Protein AF-A0A0C2G260-F1 (afdb_monomer_lite)

pLDDT: mean 84.26, std 17.89, range [31.09, 98.12]

Sequence (161 aa):
APGEYFLRAILQEYKFEPSTTTITVKEGQHEHIELRGKRVSFSVFGRVREMSGSAVVGVIVEALSEQCDQHQSEATTTQDGSYRIRALKPDCQYRVSVKSGADGAAAPHCFPSQFEVRMTAEDLKGLDMVAAPYDLSTDLAVEVEHTYFVAMNKLAIVLMF

Foldseek 3Di:
DFAKDKDADDDFQWDKVVRIDIDTDDPPDDDDDDIDIDRFWEKEKEFEEAPVRHGDFQWKKKKFFPPPVRDIWIWTQHNNRMTITTRHGAQTKIKIATQAGNVRHRGFCKVVRIDIDHHHPY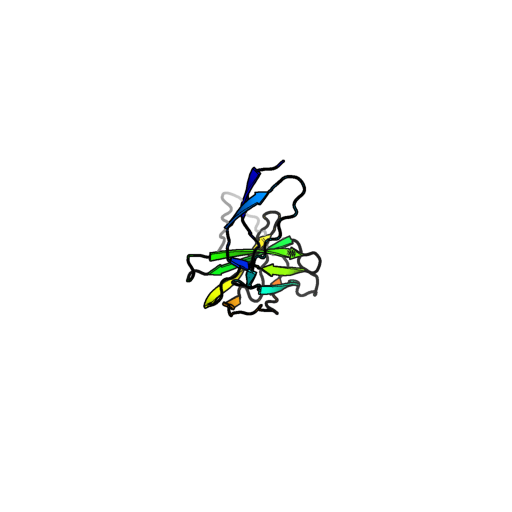YHYHPYIYGYDPPPDDDDDDDDDDDDDDDDDDDDDDDDD

Structure (mmCIF, N/CA/C/O backbone):
data_AF-A0A0C2G260-F1
#
_entry.id   AF-A0A0C2G260-F1
#
loop_
_atom_site.group_PDB
_atom_site.id
_atom_site.type_symbol
_atom_site.label_atom_id
_atom_site.label_alt_id
_atom_site.label_comp_id
_atom_site.label_asym_id
_atom_site.label_entity_id
_atom_site.label_seq_id
_atom_site.pdbx_PDB_ins_code
_atom_site.Cartn_x
_atom_site.Cartn_y
_atom_site.Cartn_z
_atom_site.occupancy
_atom_site.B_iso_or_equiv
_atom_site.auth_seq_id
_atom_site.auth_comp_id
_atom_site.auth_asym_id
_atom_site.auth_atom_id
_atom_site.pdbx_PDB_model_num
ATOM 1 N N . ALA A 1 1 ? -0.830 6.317 39.536 1.00 71.25 1 ALA A N 1
ATOM 2 C CA . ALA A 1 1 ? -1.705 6.924 40.555 1.00 71.25 1 ALA A CA 1
ATOM 3 C C . ALA A 1 1 ? -3.109 6.383 40.337 1.00 71.25 1 ALA A C 1
ATOM 5 O O . ALA A 1 1 ? -3.438 6.113 39.187 1.00 71.25 1 ALA A O 1
ATOM 6 N N . PRO A 1 2 ? -3.905 6.173 41.388 1.00 85.44 2 PRO A N 1
ATOM 7 C CA . PRO A 1 2 ? -5.314 5.835 41.228 1.00 85.44 2 PRO A CA 1
ATOM 8 C C . PRO A 1 2 ? -6.051 6.960 40.490 1.00 85.44 2 PRO A C 1
ATOM 10 O O . PRO A 1 2 ? -5.742 8.132 40.704 1.00 85.44 2 PRO A O 1
ATOM 13 N N . GLY A 1 3 ? -6.994 6.623 39.615 1.00 87.75 3 GLY A N 1
ATOM 14 C CA . GLY A 1 3 ? -7.723 7.613 38.822 1.00 87.75 3 GLY A CA 1
ATOM 15 C C . GLY A 1 3 ? -8.464 7.017 37.631 1.00 87.75 3 GLY A C 1
ATOM 16 O O . GLY A 1 3 ? -8.358 5.822 37.355 1.00 87.75 3 GLY A O 1
ATOM 17 N N . GLU A 1 4 ? -9.220 7.857 36.928 1.00 90.31 4 GLU A N 1
ATOM 18 C CA . GLU A 1 4 ? -9.883 7.482 35.678 1.00 90.31 4 GLU A CA 1
ATOM 19 C C . GLU A 1 4 ? -8.992 7.771 34.469 1.00 90.31 4 GLU A C 1
ATOM 21 O O . GLU A 1 4 ? -8.391 8.839 34.352 1.00 90.31 4 GLU A O 1
ATOM 26 N N . TYR A 1 5 ? -8.929 6.812 33.552 1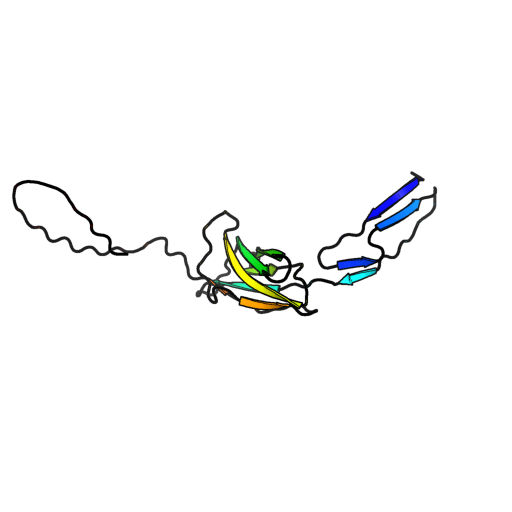.00 88.25 5 TYR A N 1
ATOM 27 C CA . TYR A 1 5 ? -8.132 6.864 32.338 1.00 88.25 5 TYR A CA 1
ATOM 28 C C . TYR A 1 5 ? -9.013 6.578 31.127 1.00 88.25 5 TYR A C 1
ATOM 30 O O . TYR A 1 5 ? -9.837 5.666 31.137 1.00 88.25 5 TYR A O 1
ATOM 38 N N . PHE A 1 6 ? -8.792 7.333 30.055 1.00 89.69 6 PHE A N 1
ATOM 39 C CA . PHE A 1 6 ? -9.401 7.072 28.758 1.00 89.69 6 PHE A CA 1
ATOM 40 C C . PHE A 1 6 ? -8.447 6.247 27.903 1.00 89.69 6 PHE A C 1
ATOM 42 O O . PHE A 1 6 ? -7.323 6.663 27.622 1.00 89.69 6 PHE A O 1
ATOM 49 N N . LEU A 1 7 ? -8.913 5.087 27.463 1.00 88.00 7 LEU A N 1
ATOM 50 C CA . LEU A 1 7 ? -8.192 4.203 26.566 1.00 88.00 7 LEU A CA 1
ATOM 51 C C . LEU A 1 7 ? -8.789 4.323 25.165 1.00 88.00 7 LEU A C 1
ATOM 53 O O . LEU A 1 7 ? -9.999 4.182 25.001 1.00 88.00 7 LEU A O 1
ATOM 57 N N . ARG A 1 8 ? -7.950 4.533 24.148 1.00 90.12 8 ARG A N 1
ATOM 58 C CA . ARG A 1 8 ? -8.356 4.496 22.737 1.00 90.12 8 ARG A CA 1
ATOM 59 C C . ARG A 1 8 ? -7.493 3.497 21.981 1.00 90.12 8 ARG A C 1
ATOM 61 O O . ARG A 1 8 ? -6.281 3.674 21.893 1.00 90.12 8 ARG A O 1
ATOM 68 N N . ALA A 1 9 ? -8.124 2.471 21.426 1.00 84.94 9 ALA A N 1
ATOM 69 C CA . ALA A 1 9 ? -7.450 1.411 20.692 1.00 84.94 9 ALA A CA 1
ATOM 70 C C . ALA A 1 9 ? -7.389 1.753 19.201 1.00 84.94 9 ALA A C 1
ATOM 72 O O . ALA A 1 9 ? -8.423 1.915 18.550 1.00 84.94 9 ALA A O 1
ATOM 73 N N . ILE A 1 10 ? -6.176 1.881 18.658 1.00 85.31 10 ILE A N 1
ATOM 74 C CA . ILE A 1 10 ? -5.952 2.195 17.244 1.00 85.31 10 ILE A CA 1
ATOM 75 C C . ILE A 1 10 ? -4.864 1.279 16.705 1.00 85.31 10 ILE A C 1
ATOM 77 O O . ILE A 1 10 ? -3.752 1.250 17.224 1.00 85.31 10 ILE A O 1
ATOM 81 N N . LEU A 1 11 ? -5.182 0.569 15.628 1.00 84.31 11 LEU A N 1
ATOM 82 C CA . LEU A 1 11 ? -4.222 -0.189 14.839 1.00 84.31 11 LEU A CA 1
ATOM 83 C C . LEU A 1 11 ? -4.643 -0.109 13.374 1.00 84.31 11 LEU A C 1
ATOM 85 O O . LEU A 1 11 ? -5.824 -0.247 13.057 1.00 84.31 11 LEU A O 1
ATOM 89 N N . GLN A 1 12 ? -3.683 0.115 12.479 1.00 80.25 12 GLN A N 1
ATOM 90 C CA . GLN A 1 12 ? -3.948 0.116 11.042 1.00 80.25 12 GLN A CA 1
ATOM 91 C C . GLN A 1 12 ? -4.518 -1.248 10.627 1.00 80.25 12 GLN A C 1
ATOM 93 O O . GLN A 1 12 ? -4.061 -2.275 11.117 1.00 80.25 12 GLN A O 1
ATOM 98 N N . GLU A 1 13 ? -5.506 -1.255 9.733 1.00 86.56 13 GLU A N 1
ATOM 99 C CA . GLU A 1 13 ? -6.244 -2.449 9.278 1.00 86.56 13 GLU A CA 1
ATOM 100 C C . GLU A 1 13 ? -7.287 -3.035 10.239 1.00 86.56 13 GLU A C 1
ATOM 102 O O . GLU A 1 13 ? -8.100 -3.855 9.807 1.00 86.56 13 GLU A O 1
ATOM 107 N N . TYR A 1 14 ? -7.345 -2.587 11.497 1.00 88.06 14 TYR A N 1
ATOM 108 C CA . TYR A 1 14 ? -8.257 -3.137 12.502 1.00 88.06 14 TYR A CA 1
ATOM 109 C C . TYR A 1 14 ? -9.215 -2.089 13.063 1.00 88.06 14 TYR A C 1
ATOM 111 O O . TYR A 1 14 ? -8.839 -0.963 13.385 1.00 88.06 14 TYR A O 1
ATOM 119 N N . LYS A 1 15 ? -10.469 -2.500 13.246 1.00 87.25 15 LYS A N 1
ATOM 120 C CA . LYS A 1 15 ? -11.472 -1.773 14.019 1.00 87.25 15 LYS A CA 1
ATOM 121 C C . LYS A 1 15 ? -11.677 -2.497 15.343 1.00 87.25 15 LYS A C 1
ATOM 123 O O . LYS A 1 15 ? -11.988 -3.687 15.348 1.00 87.25 15 LYS A O 1
ATOM 128 N N . PHE A 1 16 ? -11.478 -1.788 16.449 1.00 88.56 16 PHE A N 1
ATOM 129 C CA . PHE A 1 16 ? -11.672 -2.338 17.788 1.00 88.56 16 PHE A CA 1
ATOM 130 C C . PHE A 1 16 ? -13.084 -2.073 18.302 1.00 88.56 16 PHE A C 1
ATOM 132 O O . PHE A 1 16 ? -13.635 -0.992 18.087 1.00 88.56 16 PHE A O 1
ATOM 139 N N . GLU A 1 17 ? -13.639 -3.056 19.006 1.00 85.62 17 GLU A N 1
ATOM 140 C CA . GLU A 1 17 ? -14.907 -2.957 19.723 1.00 85.62 17 GLU A CA 1
ATOM 141 C C . GLU A 1 17 ? -14.688 -3.311 21.208 1.00 85.62 17 GLU A C 1
ATOM 143 O O . GLU A 1 17 ? -14.321 -4.453 21.509 1.00 85.62 17 GLU A O 1
ATOM 148 N N . PRO A 1 18 ? -14.881 -2.351 22.138 1.00 85.44 18 PRO A N 1
ATOM 149 C CA . PRO A 1 18 ? -15.080 -0.916 21.897 1.00 85.44 18 PRO A CA 1
ATOM 150 C C . PRO A 1 18 ? -13.792 -0.233 21.389 1.00 85.44 18 PRO A C 1
ATOM 152 O O . PRO A 1 18 ? -12.684 -0.631 21.736 1.00 85.44 18 PRO A O 1
ATOM 155 N N . SER A 1 19 ? -13.916 0.827 20.583 1.00 82.00 19 SER A N 1
ATOM 156 C CA . SER A 1 19 ? -12.748 1.599 20.114 1.00 82.00 19 SER A CA 1
ATOM 157 C C . SER A 1 19 ? -12.172 2.517 21.195 1.00 82.00 19 SER A C 1
ATOM 159 O O . SER A 1 19 ? -10.998 2.886 21.150 1.00 82.00 19 SER A O 1
ATOM 161 N N . THR A 1 20 ? -13.014 2.885 22.161 1.00 86.62 20 THR A N 1
ATOM 162 C CA . THR A 1 20 ? -12.680 3.743 23.294 1.00 86.62 20 THR A CA 1
ATOM 163 C C . THR A 1 20 ? -13.365 3.192 24.536 1.00 86.62 20 THR A C 1
ATOM 165 O O . THR A 1 20 ? -14.547 2.861 24.473 1.00 86.62 20 THR A O 1
ATOM 168 N N . THR A 1 21 ? -12.653 3.114 25.656 1.00 88.00 21 THR A N 1
ATOM 169 C CA . THR A 1 21 ? -13.246 2.754 26.948 1.00 88.00 21 THR A CA 1
ATOM 170 C C . THR A 1 21 ? -12.632 3.588 28.064 1.00 88.00 21 THR A C 1
ATOM 172 O O . THR A 1 21 ? -11.485 4.025 27.955 1.00 88.00 21 THR A O 1
ATOM 175 N N . THR A 1 22 ? -13.384 3.805 29.136 1.00 89.00 22 THR A N 1
ATOM 176 C CA . THR A 1 22 ? -12.889 4.466 30.348 1.00 89.00 22 THR A CA 1
ATOM 177 C C . THR A 1 22 ? -12.603 3.408 31.398 1.00 89.00 22 THR A C 1
ATOM 179 O O . THR A 1 22 ? -13.423 2.517 31.608 1.00 89.00 22 THR A O 1
ATOM 182 N N . ILE A 1 23 ? -11.447 3.502 32.051 1.00 87.56 23 ILE A N 1
ATOM 183 C CA . ILE A 1 23 ? -11.055 2.597 33.131 1.00 87.56 23 ILE A CA 1
ATOM 184 C C . ILE A 1 23 ? -10.732 3.364 34.396 1.00 87.56 23 ILE A C 1
ATOM 186 O O . ILE A 1 23 ? -10.121 4.428 34.348 1.00 87.56 23 ILE A O 1
ATOM 190 N N . THR A 1 24 ? -11.106 2.797 35.535 1.00 88.31 24 THR A N 1
ATOM 191 C CA . THR A 1 24 ? -10.818 3.363 36.850 1.00 88.31 24 THR A CA 1
ATOM 192 C C . THR A 1 24 ? -9.758 2.505 37.521 1.00 88.31 24 THR A C 1
ATOM 194 O O . THR A 1 24 ? -10.033 1.386 37.933 1.00 88.31 24 THR A O 1
ATOM 197 N N . VAL A 1 25 ? -8.539 3.023 37.648 1.00 86.38 25 VAL A N 1
ATOM 198 C CA . VAL A 1 25 ? -7.440 2.320 38.315 1.00 86.38 25 VAL A CA 1
ATOM 199 C C . VAL A 1 25 ? -7.490 2.629 39.807 1.00 86.38 25 VAL A C 1
ATOM 201 O O . VAL A 1 25 ? -7.455 3.795 40.204 1.00 86.38 25 VAL A O 1
ATOM 204 N N . LYS A 1 26 ? -7.551 1.588 40.642 1.00 86.56 26 LYS A N 1
ATOM 205 C CA . LYS A 1 26 ? -7.469 1.691 42.108 1.00 86.56 26 LYS A CA 1
ATOM 206 C C . LYS A 1 26 ? -6.067 1.332 42.599 1.00 86.56 26 LYS A C 1
ATOM 208 O O . LYS A 1 26 ? -5.322 0.621 41.929 1.00 86.56 26 LYS A O 1
ATOM 213 N N . GLU A 1 27 ? -5.691 1.832 43.773 1.00 85.69 27 GLU A N 1
ATOM 214 C CA . GLU A 1 27 ? -4.379 1.541 44.360 1.00 85.69 27 GLU A CA 1
ATOM 215 C C . GLU A 1 27 ? -4.222 0.041 44.645 1.00 85.69 27 GLU A C 1
ATOM 217 O O . GLU A 1 27 ? -5.112 -0.584 45.222 1.00 85.69 27 GLU A O 1
ATOM 222 N N . GLY A 1 28 ? -3.106 -0.547 44.206 1.00 81.88 28 GLY A N 1
ATOM 223 C CA . GLY A 1 28 ? -2.806 -1.966 44.416 1.00 81.88 28 GLY A CA 1
ATOM 224 C C . GLY A 1 28 ? -3.660 -2.961 43.615 1.00 81.88 28 GLY A C 1
ATOM 225 O O . GLY A 1 28 ? -3.557 -4.157 43.876 1.00 81.88 28 GLY A O 1
ATOM 226 N N . GLN A 1 29 ? -4.486 -2.514 42.657 1.00 79.12 29 GLN A N 1
ATOM 227 C CA . GLN A 1 29 ? -5.293 -3.393 41.797 1.00 79.12 29 GLN A CA 1
ATOM 228 C C . GLN A 1 29 ? -4.791 -3.405 40.350 1.00 79.12 29 GLN A C 1
ATOM 230 O O . GLN A 1 29 ? -4.354 -2.388 39.813 1.00 79.12 29 GLN A O 1
ATOM 235 N N . HIS A 1 30 ? -4.882 -4.576 39.718 1.00 77.50 30 HIS A N 1
ATOM 236 C CA . HIS A 1 30 ? -4.640 -4.755 38.291 1.00 77.50 30 HIS A CA 1
ATOM 237 C C . HIS A 1 30 ? -5.983 -4.805 37.559 1.00 77.50 30 HIS A C 1
ATOM 239 O O . HIS A 1 30 ? -6.792 -5.691 37.822 1.00 77.50 30 HIS A O 1
ATOM 245 N N . GLU A 1 31 ? -6.197 -3.874 36.632 1.00 80.88 31 GLU A N 1
ATOM 246 C CA . GLU A 1 31 ? -7.369 -3.859 35.754 1.00 80.88 31 GLU A CA 1
ATOM 247 C C . GLU A 1 31 ? -7.053 -4.608 34.454 1.00 80.88 31 GLU A C 1
ATOM 249 O O . GLU A 1 31 ? -6.028 -4.354 33.815 1.00 80.88 31 GLU A O 1
ATOM 254 N N . HIS A 1 32 ? -7.931 -5.529 34.055 1.00 81.25 32 HIS A N 1
ATOM 255 C CA . HIS A 1 32 ? -7.8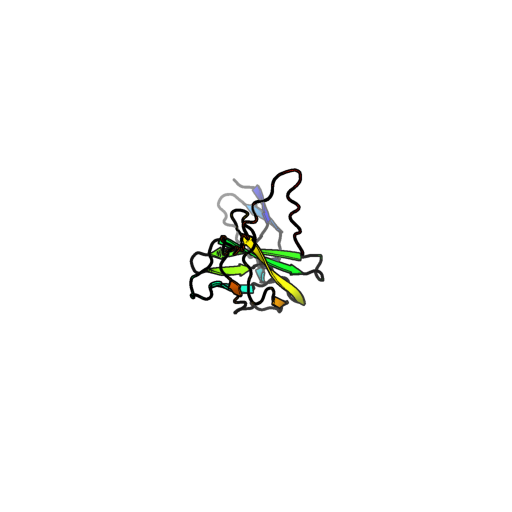15 -6.269 32.799 1.00 81.25 32 HIS A CA 1
ATOM 256 C C . HIS A 1 32 ? -8.935 -5.852 31.847 1.00 81.25 32 HIS A C 1
ATOM 258 O O . HIS A 1 32 ? -10.110 -5.890 32.204 1.00 81.25 32 HIS A O 1
ATOM 264 N N . ILE A 1 33 ? -8.567 -5.462 30.627 1.00 82.06 33 ILE A N 1
ATOM 265 C CA . ILE A 1 33 ? -9.502 -5.006 29.597 1.00 82.06 33 ILE A CA 1
ATOM 266 C C . ILE A 1 33 ? -9.281 -5.860 28.363 1.00 82.06 33 ILE A C 1
ATOM 268 O O . ILE A 1 33 ? -8.175 -5.909 27.824 1.00 82.06 33 ILE A O 1
ATOM 272 N N . GLU A 1 34 ? -10.349 -6.477 27.880 1.00 83.56 34 GLU A N 1
ATOM 273 C CA . GLU A 1 34 ? -10.329 -7.183 26.609 1.00 83.56 34 GLU A CA 1
ATOM 274 C C . GLU A 1 34 ? -10.861 -6.278 25.500 1.00 83.56 34 GLU A C 1
ATOM 276 O O . GLU A 1 34 ? -11.981 -5.773 25.562 1.00 83.56 34 GLU A O 1
ATOM 281 N N . LEU A 1 35 ? -10.049 -6.088 24.463 1.00 84.88 35 LEU A N 1
ATOM 282 C CA . LEU A 1 35 ? -10.425 -5.363 23.256 1.00 84.88 35 LEU A CA 1
ATOM 283 C C . LEU A 1 35 ? -10.443 -6.338 22.087 1.00 84.88 35 LEU A C 1
ATOM 285 O O . LEU A 1 35 ? -9.450 -7.018 21.822 1.00 84.88 35 LEU A O 1
ATOM 289 N N . ARG A 1 36 ? -11.557 -6.393 21.355 1.00 88.19 36 ARG A N 1
ATOM 290 C CA . ARG A 1 36 ? -11.671 -7.250 20.172 1.00 88.19 36 ARG A CA 1
ATOM 291 C C . ARG A 1 36 ? -11.391 -6.433 18.924 1.00 88.19 36 ARG A C 1
ATOM 293 O O . ARG A 1 36 ? -12.146 -5.524 18.597 1.00 88.19 36 ARG A O 1
ATOM 300 N N . GLY A 1 37 ? -10.300 -6.749 18.235 1.00 89.69 37 GLY A N 1
ATOM 301 C CA . GLY A 1 37 ? -9.961 -6.155 16.945 1.00 89.69 37 GLY A CA 1
ATOM 302 C C . GLY A 1 37 ? -10.500 -7.002 15.797 1.00 89.69 37 GLY A C 1
ATOM 303 O O . GLY A 1 37 ? -10.105 -8.156 15.646 1.00 89.69 37 GLY A O 1
ATOM 304 N N . LYS A 1 38 ? -11.361 -6.430 14.955 1.00 89.38 38 LYS A N 1
ATOM 305 C CA . LYS A 1 38 ? -11.770 -7.025 13.678 1.00 89.38 38 LYS A CA 1
ATOM 306 C C . LYS A 1 38 ? -10.966 -6.393 12.547 1.00 89.38 38 LYS A C 1
ATOM 308 O O . LYS A 1 38 ? -10.953 -5.170 12.419 1.00 89.38 38 LYS A O 1
ATOM 313 N N . ARG A 1 39 ? -10.325 -7.210 11.707 1.00 91.88 39 ARG A N 1
ATOM 314 C CA . ARG A 1 39 ? -9.664 -6.721 10.489 1.00 91.88 39 ARG A CA 1
ATOM 315 C C . ARG A 1 39 ? -10.728 -6.224 9.504 1.00 91.88 39 ARG A C 1
ATOM 317 O O . ARG A 1 39 ? -11.662 -6.959 9.194 1.00 91.88 39 ARG A O 1
ATOM 324 N N . VAL A 1 40 ? -10.618 -4.972 9.068 1.00 91.38 40 VAL A N 1
ATOM 325 C CA . VAL A 1 40 ? -11.598 -4.296 8.191 1.00 91.38 40 VAL A CA 1
ATOM 326 C C . VAL A 1 40 ? -10.979 -3.730 6.916 1.00 91.38 40 VAL A C 1
ATOM 328 O O . VAL A 1 40 ? -11.709 -3.296 6.032 1.00 91.38 40 VAL A O 1
ATOM 331 N N . SER A 1 41 ? -9.652 -3.732 6.812 1.00 92.12 41 SER A N 1
ATOM 332 C CA . SER A 1 41 ? -8.943 -3.396 5.583 1.00 92.12 41 SER A CA 1
ATOM 333 C C . SER A 1 41 ? -7.745 -4.313 5.363 1.00 92.12 41 SER A C 1
ATOM 335 O O . SER A 1 41 ? -7.262 -4.983 6.279 1.00 92.12 41 SER A O 1
ATOM 337 N N . PHE A 1 42 ? -7.320 -4.385 4.109 1.00 95.31 42 PHE A N 1
ATOM 338 C CA . PHE A 1 42 ? -6.419 -5.408 3.600 1.00 95.31 42 PHE A CA 1
ATOM 339 C C . PHE A 1 42 ? -5.248 -4.769 2.866 1.00 95.31 42 PHE A C 1
ATOM 341 O O . PHE A 1 42 ? -5.198 -3.553 2.657 1.00 95.31 42 PHE A O 1
ATOM 348 N N . SER A 1 43 ? -4.271 -5.596 2.528 1.00 96.50 43 SER A N 1
ATOM 349 C CA . SER A 1 43 ? -3.036 -5.179 1.893 1.00 96.50 43 SER A CA 1
ATOM 350 C C . SER A 1 43 ? -2.925 -5.715 0.469 1.00 96.50 43 SER A C 1
ATOM 352 O O . SER A 1 43 ? -3.366 -6.821 0.157 1.00 96.50 43 SER A O 1
ATOM 354 N N . VAL A 1 44 ? -2.245 -4.944 -0.370 1.00 97.25 44 VAL A N 1
ATOM 355 C CA . VAL A 1 44 ? -1.742 -5.378 -1.674 1.00 97.25 44 VAL A CA 1
ATOM 356 C C . VAL A 1 44 ? -0.229 -5.530 -1.581 1.00 97.25 44 VAL A C 1
ATOM 358 O O . VAL A 1 44 ? 0.453 -4.680 -1.006 1.00 97.25 44 VAL A O 1
ATOM 361 N N . PHE A 1 45 ? 0.286 -6.607 -2.164 1.00 98.12 45 PHE A N 1
ATOM 362 C CA . PHE A 1 45 ? 1.704 -6.930 -2.220 1.00 98.12 45 PHE A CA 1
ATOM 363 C C . PHE A 1 45 ? 2.176 -7.060 -3.665 1.00 98.12 45 PHE A C 1
ATOM 365 O O . PHE A 1 45 ? 1.531 -7.712 -4.493 1.00 98.12 45 PHE A O 1
ATOM 372 N N . GLY A 1 46 ? 3.364 -6.533 -3.922 1.00 97.62 46 GLY A N 1
ATOM 373 C CA . GLY A 1 46 ? 4.051 -6.699 -5.191 1.00 97.62 46 GLY A CA 1
ATOM 374 C C . GLY A 1 46 ? 5.526 -6.360 -5.076 1.00 97.62 46 GLY A C 1
ATOM 375 O O . GLY A 1 46 ? 6.044 -6.090 -3.986 1.00 97.62 46 GLY A O 1
ATOM 376 N N . ARG A 1 47 ? 6.206 -6.393 -6.216 1.00 97.44 47 ARG A N 1
ATOM 377 C CA . ARG A 1 47 ? 7.609 -6.009 -6.360 1.00 97.44 47 ARG A CA 1
ATOM 378 C C . ARG A 1 47 ? 7.805 -5.092 -7.553 1.00 97.44 47 ARG A C 1
ATOM 380 O O . ARG A 1 47 ? 7.125 -5.237 -8.562 1.00 97.44 47 ARG A O 1
ATOM 387 N N . VAL A 1 48 ? 8.772 -4.191 -7.454 1.00 96.44 48 VAL A N 1
ATOM 388 C CA . VAL A 1 48 ? 9.263 -3.394 -8.578 1.00 96.44 48 VAL A CA 1
ATOM 389 C C . VAL A 1 48 ? 10.701 -3.806 -8.857 1.00 96.44 48 VAL A C 1
ATOM 391 O O . VAL A 1 48 ? 11.558 -3.784 -7.970 1.00 96.44 48 VAL A O 1
ATOM 394 N N . ARG A 1 49 ? 10.959 -4.221 -10.094 1.00 95.38 49 ARG A N 1
ATOM 395 C CA . ARG A 1 49 ? 12.276 -4.679 -10.548 1.00 95.38 49 ARG A CA 1
ATOM 396 C C . ARG A 1 49 ? 12.588 -4.142 -11.930 1.00 95.38 49 ARG A C 1
ATOM 398 O O . ARG A 1 49 ? 11.679 -3.837 -12.684 1.00 95.38 49 ARG A O 1
ATOM 405 N N . GLU A 1 50 ? 13.849 -4.094 -12.301 1.00 92.62 50 GLU A N 1
ATOM 406 C CA . GLU A 1 50 ? 14.253 -3.801 -13.671 1.00 92.62 50 GLU A CA 1
ATOM 407 C C . GLU A 1 50 ? 14.106 -5.031 -14.580 1.00 92.62 50 GLU A C 1
ATOM 409 O O . GLU A 1 50 ? 13.931 -6.171 -14.124 1.00 92.62 50 GLU A O 1
ATOM 414 N N . MET A 1 51 ? 14.244 -4.820 -15.893 1.00 88.62 51 MET A N 1
ATOM 415 C CA . MET A 1 51 ? 14.371 -5.915 -16.866 1.00 88.62 51 MET A CA 1
ATOM 416 C C . MET A 1 51 ? 15.564 -6.831 -16.563 1.00 88.62 51 MET A C 1
ATOM 418 O O . MET A 1 51 ? 15.485 -8.032 -16.810 1.00 88.62 51 MET A O 1
ATOM 422 N N . SER A 1 52 ? 16.632 -6.277 -15.978 1.00 88.88 52 SER A N 1
ATOM 423 C CA . SER A 1 52 ? 17.821 -7.006 -15.518 1.00 88.88 52 SER A CA 1
ATOM 424 C C . SER A 1 52 ? 17.531 -7.971 -14.357 1.00 88.88 52 SER A C 1
ATOM 426 O O . SER A 1 52 ? 18.328 -8.865 -14.083 1.00 88.88 52 SER A O 1
ATOM 428 N N . GLY A 1 53 ? 16.391 -7.808 -13.675 1.00 89.94 53 GLY A N 1
ATOM 429 C CA . GLY A 1 53 ? 16.042 -8.528 -12.451 1.00 89.94 53 GLY A CA 1
ATOM 430 C C . GLY A 1 53 ? 16.476 -7.818 -11.165 1.00 89.94 53 GLY A C 1
ATOM 431 O O . GLY A 1 53 ? 16.088 -8.262 -10.085 1.00 89.94 53 GLY A O 1
ATOM 432 N N . SER A 1 54 ? 17.218 -6.711 -11.264 1.00 93.19 54 SER A N 1
ATOM 433 C CA . SER A 1 54 ? 17.601 -5.884 -10.116 1.00 93.19 54 SER A CA 1
ATOM 434 C C . SER A 1 54 ? 16.381 -5.265 -9.434 1.00 93.19 54 SER A C 1
ATOM 436 O O . SER A 1 54 ? 15.433 -4.842 -10.095 1.00 93.19 54 SER A O 1
ATOM 438 N N . ALA A 1 55 ? 16.402 -5.203 -8.104 1.00 95.00 55 ALA A N 1
ATOM 439 C CA . ALA A 1 55 ? 15.354 -4.565 -7.316 1.00 95.00 55 ALA A CA 1
ATOM 440 C C . ALA A 1 55 ? 15.389 -3.040 -7.471 1.00 95.00 55 ALA A C 1
ATOM 442 O O . ALA A 1 55 ? 16.454 -2.431 -7.372 1.00 95.00 55 ALA A O 1
ATOM 443 N N . VAL A 1 56 ? 14.218 -2.423 -7.638 1.00 93.94 56 VAL A N 1
ATOM 444 C CA . VAL A 1 56 ? 14.087 -0.963 -7.663 1.00 93.94 56 VAL A CA 1
ATOM 445 C C . VAL A 1 56 ? 13.677 -0.482 -6.277 1.00 93.94 56 VAL A C 1
ATOM 447 O O . VAL A 1 56 ? 12.549 -0.699 -5.828 1.00 93.94 56 VAL A O 1
ATOM 450 N N . VAL A 1 57 ? 14.612 0.159 -5.583 1.00 95.06 57 VAL A N 1
ATOM 451 C CA . VAL A 1 57 ? 14.468 0.584 -4.184 1.00 95.06 57 VAL A CA 1
ATOM 452 C C . VAL A 1 57 ? 14.082 2.057 -4.109 1.00 95.06 57 VAL A C 1
ATOM 454 O O . VAL A 1 57 ? 14.548 2.860 -4.912 1.00 95.06 57 VAL A O 1
ATOM 457 N N . GLY A 1 58 ? 13.275 2.429 -3.113 1.00 94.81 58 GLY A N 1
ATOM 458 C CA . GLY A 1 58 ? 12.984 3.835 -2.837 1.00 94.81 58 GLY A CA 1
ATOM 459 C C . GLY A 1 58 ? 11.986 4.465 -3.805 1.00 94.81 58 GLY A C 1
ATOM 460 O O . GLY A 1 58 ? 11.997 5.676 -3.980 1.00 94.81 58 GLY A O 1
ATOM 461 N N . VAL A 1 59 ? 11.113 3.672 -4.423 1.00 95.38 59 VAL A N 1
ATOM 462 C CA . VAL A 1 59 ? 10.041 4.157 -5.299 1.00 95.38 59 VAL A CA 1
ATOM 463 C C . VAL A 1 59 ? 8.706 4.073 -4.566 1.00 95.38 59 VAL A C 1
ATOM 465 O O . VAL A 1 59 ? 8.425 3.084 -3.892 1.00 95.38 59 VAL A O 1
ATOM 468 N N . ILE A 1 60 ? 7.885 5.115 -4.679 1.00 97.69 60 ILE A N 1
ATOM 469 C CA . ILE A 1 60 ? 6.557 5.198 -4.070 1.00 97.69 60 ILE A CA 1
ATOM 470 C C . ILE A 1 60 ? 5.534 4.578 -5.021 1.00 97.69 60 ILE A C 1
ATOM 472 O O . ILE A 1 60 ? 5.327 5.059 -6.138 1.00 97.69 60 ILE A O 1
ATOM 476 N N . VAL A 1 61 ? 4.870 3.525 -4.553 1.00 97.81 61 VAL A N 1
ATOM 477 C CA . VAL A 1 61 ? 3.729 2.891 -5.215 1.00 97.81 61 VAL A CA 1
ATOM 478 C C . VAL A 1 61 ? 2.457 3.334 -4.509 1.00 9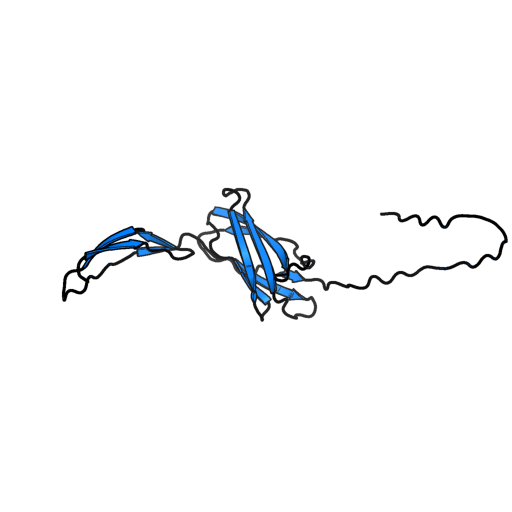7.81 61 VAL A C 1
ATOM 480 O O . VAL A 1 61 ? 2.349 3.255 -3.285 1.00 97.81 61 VAL A O 1
ATOM 483 N N . GLU A 1 62 ? 1.489 3.793 -5.283 1.00 97.94 62 GLU A N 1
ATOM 484 C CA . GLU A 1 62 ? 0.217 4.326 -4.820 1.00 97.94 62 GLU A CA 1
ATOM 485 C C . GLU A 1 62 ? -0.927 3.393 -5.209 1.00 97.94 62 GLU A C 1
ATOM 487 O O . GLU A 1 62 ? -0.902 2.791 -6.277 1.00 97.94 62 GLU A O 1
ATOM 492 N N . ALA A 1 63 ? -1.945 3.313 -4.354 1.00 97.81 63 ALA A N 1
ATOM 493 C CA . ALA A 1 63 ? -3.260 2.776 -4.658 1.00 97.81 63 ALA A CA 1
ATOM 494 C C . ALA A 1 63 ? -4.315 3.873 -4.461 1.00 97.81 63 ALA A C 1
ATOM 496 O O . ALA A 1 63 ? -4.537 4.333 -3.336 1.00 97.81 63 ALA A O 1
ATOM 497 N N . LEU A 1 64 ? -5.002 4.248 -5.539 1.00 97.69 64 LEU A N 1
ATOM 498 C CA . LEU A 1 64 ? -6.051 5.268 -5.543 1.00 97.69 64 LEU A CA 1
ATOM 499 C C . LEU A 1 64 ? -7.403 4.657 -5.922 1.00 97.69 64 LEU A C 1
ATOM 501 O O . LEU A 1 64 ? -7.515 3.965 -6.934 1.00 97.69 64 LEU A O 1
ATOM 505 N N . SER A 1 65 ? -8.441 4.930 -5.130 1.00 96.75 65 SER A N 1
ATOM 506 C CA . SER A 1 65 ? -9.822 4.546 -5.433 1.00 96.75 65 SER A CA 1
ATOM 507 C C . SER A 1 65 ? -10.705 5.773 -5.601 1.00 96.75 65 SER A C 1
ATOM 509 O O . SER A 1 65 ? -11.033 6.446 -4.630 1.00 96.75 65 SER A O 1
ATOM 511 N N . GLU A 1 66 ? -11.159 6.028 -6.825 1.00 93.06 66 GLU A N 1
ATOM 512 C CA . GLU A 1 66 ? -12.109 7.113 -7.109 1.00 93.06 66 GLU A CA 1
ATOM 513 C C . GLU A 1 66 ? -13.517 6.809 -6.574 1.00 93.06 66 GLU A C 1
ATOM 515 O O . GLU A 1 66 ? -14.255 7.723 -6.221 1.00 93.06 66 GLU A O 1
ATOM 520 N N . GLN A 1 67 ? -13.878 5.527 -6.465 1.00 89.75 67 GLN A N 1
ATOM 521 C CA . GLN A 1 67 ? -15.214 5.080 -6.054 1.00 89.75 67 GLN A CA 1
ATOM 522 C C . GLN A 1 67 ? -15.426 5.100 -4.534 1.00 89.75 67 GLN A C 1
ATOM 524 O O . GLN A 1 67 ? -16.566 5.140 -4.079 1.00 89.75 67 GLN A O 1
ATOM 529 N N . CYS A 1 68 ? -14.349 5.071 -3.745 1.00 91.62 68 CYS A N 1
ATOM 530 C CA . CYS A 1 68 ? -14.413 4.981 -2.287 1.00 91.62 68 CYS A CA 1
ATOM 531 C C . CYS A 1 68 ? -13.904 6.256 -1.609 1.00 91.62 68 CYS A C 1
ATOM 533 O O . CYS A 1 68 ? -12.926 6.209 -0.861 1.00 91.62 68 CYS A O 1
ATOM 535 N N . ASP A 1 69 ? -14.579 7.380 -1.866 1.00 91.12 69 ASP A N 1
ATOM 536 C CA . ASP A 1 69 ? -14.263 8.712 -1.321 1.00 91.12 69 ASP A CA 1
ATOM 537 C C . ASP A 1 69 ? -12.837 9.185 -1.642 1.00 91.12 69 ASP A C 1
ATOM 539 O O . ASP A 1 69 ? -12.154 9.739 -0.783 1.00 91.12 69 ASP A O 1
ATOM 543 N N . GLN A 1 70 ? -12.354 8.913 -2.860 1.00 92.94 70 GLN A N 1
ATOM 544 C CA . GLN A 1 70 ? -10.971 9.215 -3.259 1.00 92.94 70 GLN A CA 1
ATOM 545 C C . GLN A 1 70 ? -9.928 8.617 -2.299 1.00 92.94 70 GLN A C 1
ATOM 547 O O . GLN A 1 70 ? -8.877 9.205 -2.046 1.00 92.94 70 GLN A O 1
ATOM 552 N N . HIS A 1 71 ? -10.216 7.442 -1.731 1.00 95.12 71 HIS A N 1
ATOM 553 C CA . HIS A 1 71 ? -9.306 6.807 -0.791 1.00 95.12 71 HIS A CA 1
ATOM 554 C C . HIS A 1 71 ? -7.957 6.510 -1.449 1.00 95.12 71 HIS A C 1
ATOM 556 O O . HIS A 1 71 ? -7.881 5.784 -2.443 1.00 95.12 71 HIS A O 1
ATOM 562 N N . GLN A 1 72 ? -6.898 6.992 -0.811 1.00 96.06 72 GLN A N 1
ATOM 563 C CA . GLN A 1 72 ? -5.517 6.873 -1.254 1.00 96.06 72 GLN A CA 1
ATOM 564 C C . GLN A 1 72 ? -4.683 6.167 -0.182 1.00 96.06 72 GLN A C 1
ATOM 566 O O . GLN A 1 72 ? -4.846 6.407 1.016 1.00 96.06 72 GLN A O 1
ATOM 571 N N . SER A 1 73 ? -3.781 5.292 -0.611 1.00 96.50 73 SER A N 1
ATOM 572 C CA . SER A 1 73 ? -2.730 4.734 0.238 1.00 96.50 73 SER A CA 1
ATOM 573 C C . SER A 1 73 ? -1.466 4.510 -0.580 1.00 96.50 73 SER A C 1
ATOM 575 O O . SER A 1 73 ? -1.543 4.284 -1.784 1.00 96.50 73 SER A O 1
ATOM 577 N N . GLU A 1 74 ? -0.306 4.561 0.060 1.00 97.19 74 GLU A N 1
ATOM 578 C CA . GLU A 1 74 ? 0.985 4.434 -0.608 1.00 97.19 74 GLU A CA 1
ATOM 579 C C . GLU A 1 74 ? 1.966 3.593 0.212 1.00 97.19 74 GLU A C 1
ATOM 581 O O . GLU A 1 74 ? 1.811 3.407 1.424 1.00 97.19 74 GLU A O 1
ATOM 586 N N . ALA A 1 75 ? 2.966 3.050 -0.473 1.00 97.69 75 ALA A N 1
ATOM 587 C CA . ALA A 1 75 ? 4.082 2.339 0.125 1.00 97.69 75 ALA A CA 1
ATOM 588 C C . ALA A 1 75 ? 5.358 2.587 -0.681 1.00 97.69 75 ALA A C 1
ATOM 590 O O . ALA A 1 75 ? 5.333 2.612 -1.909 1.00 97.69 75 ALA A O 1
ATOM 591 N N . THR A 1 76 ? 6.482 2.710 0.016 1.00 97.75 76 THR A N 1
ATOM 592 C CA . THR A 1 76 ? 7.804 2.795 -0.609 1.00 97.75 76 THR A CA 1
ATOM 593 C C . THR A 1 76 ? 8.393 1.398 -0.774 1.00 97.75 76 THR A C 1
ATOM 595 O O . THR A 1 76 ? 8.301 0.581 0.148 1.00 97.75 76 THR A O 1
ATOM 598 N N . THR A 1 77 ? 9.013 1.118 -1.922 1.00 97.50 77 THR A N 1
ATOM 599 C CA . THR A 1 77 ? 9.707 -0.151 -2.157 1.00 97.50 77 THR A CA 1
ATOM 600 C C . THR A 1 77 ? 10.898 -0.321 -1.211 1.00 97.50 77 THR A C 1
ATOM 602 O O . THR A 1 77 ? 11.703 0.595 -1.012 1.00 97.50 77 THR A O 1
ATOM 605 N N . THR A 1 78 ? 11.013 -1.505 -0.609 1.00 97.50 78 THR A N 1
ATOM 606 C CA . THR A 1 78 ? 12.108 -1.888 0.291 1.00 97.50 78 THR A CA 1
ATOM 607 C C . THR A 1 78 ? 13.363 -2.291 -0.486 1.00 97.50 78 THR A C 1
ATOM 609 O O . THR A 1 78 ? 13.388 -2.274 -1.713 1.00 97.50 78 THR A O 1
ATOM 612 N N . GLN A 1 79 ? 14.431 -2.665 0.226 1.00 96.56 79 GLN A N 1
ATOM 613 C CA . GLN A 1 79 ? 15.734 -3.002 -0.366 1.00 96.56 79 GLN A CA 1
ATOM 614 C C . GLN A 1 79 ? 15.694 -4.189 -1.348 1.00 96.56 79 GLN A C 1
ATOM 616 O O . GLN A 1 79 ? 16.527 -4.278 -2.243 1.00 96.56 79 GLN A O 1
ATOM 621 N N . ASP A 1 80 ? 14.725 -5.091 -1.200 1.00 96.12 80 ASP A N 1
ATOM 622 C CA . ASP A 1 80 ? 14.473 -6.212 -2.113 1.00 96.12 80 ASP A CA 1
ATOM 623 C C . ASP A 1 80 ? 13.487 -5.859 -3.246 1.00 96.12 80 ASP A C 1
ATOM 625 O O . ASP A 1 80 ? 13.056 -6.738 -3.993 1.00 96.12 80 ASP A O 1
ATOM 629 N N . GLY A 1 81 ? 13.098 -4.585 -3.363 1.00 95.88 81 GLY A N 1
ATOM 630 C CA . GLY A 1 81 ? 12.148 -4.084 -4.356 1.00 95.88 81 GLY A CA 1
ATOM 631 C C . GLY A 1 81 ? 10.692 -4.418 -4.035 1.00 95.88 81 GLY A C 1
ATOM 632 O O . GLY A 1 81 ? 9.809 -4.114 -4.835 1.00 95.88 81 GLY A O 1
ATOM 633 N N . SER A 1 82 ? 10.407 -5.052 -2.892 1.00 98.00 82 SER A N 1
ATOM 634 C CA . SER A 1 82 ? 9.037 -5.376 -2.496 1.00 98.00 82 SER A CA 1
ATOM 635 C C . SER A 1 82 ? 8.298 -4.171 -1.921 1.00 98.00 82 SER A C 1
ATOM 637 O O . SER A 1 82 ? 8.895 -3.238 -1.391 1.00 98.00 82 SER A O 1
ATOM 639 N N . TYR A 1 83 ? 6.974 -4.169 -2.045 1.00 98.00 83 TYR A N 1
ATOM 640 C CA . TYR A 1 83 ? 6.116 -3.160 -1.441 1.00 98.00 83 TYR A CA 1
ATOM 641 C C . TYR A 1 83 ? 4.854 -3.802 -0.860 1.00 98.00 83 TYR A C 1
ATOM 643 O O . TYR A 1 83 ? 4.378 -4.845 -1.320 1.00 98.00 83 TYR A O 1
ATOM 651 N N . ARG A 1 84 ? 4.306 -3.161 0.177 1.00 97.62 84 ARG A N 1
ATOM 652 C CA . ARG A 1 84 ? 3.043 -3.547 0.814 1.00 97.62 84 ARG A CA 1
ATOM 653 C C . ARG A 1 84 ? 2.197 -2.307 1.067 1.00 97.62 84 ARG A C 1
ATOM 655 O O . ARG A 1 84 ? 2.410 -1.621 2.067 1.00 97.62 84 ARG A O 1
ATOM 662 N N . ILE A 1 85 ? 1.216 -2.066 0.205 1.00 97.19 85 ILE A N 1
ATOM 663 C CA . ILE A 1 85 ? 0.223 -1.009 0.418 1.00 97.19 85 ILE A CA 1
ATOM 664 C C . ILE A 1 85 ? -0.807 -1.539 1.412 1.00 97.19 85 ILE A C 1
ATOM 666 O O . ILE A 1 85 ? -1.344 -2.629 1.219 1.00 97.19 85 ILE A O 1
ATOM 670 N N . ARG A 1 86 ? -1.039 -0.802 2.499 1.00 95.19 86 ARG A N 1
ATOM 671 C CA . ARG A 1 86 ? -1.885 -1.218 3.629 1.00 95.19 86 ARG A CA 1
ATOM 672 C C . ARG A 1 86 ? -3.196 -0.446 3.651 1.00 95.19 86 ARG A C 1
ATOM 674 O O . ARG A 1 86 ? -3.344 0.570 2.986 1.00 95.19 86 ARG A O 1
ATOM 681 N N . ALA A 1 87 ? -4.115 -0.881 4.506 1.00 94.00 87 ALA A N 1
ATOM 682 C CA . ALA A 1 87 ? -5.359 -0.166 4.786 1.00 94.00 87 ALA A CA 1
ATOM 683 C C . ALA A 1 87 ? -6.276 0.053 3.564 1.00 94.00 87 ALA A C 1
ATOM 685 O O . ALA A 1 87 ? -7.047 1.010 3.535 1.00 94.00 87 ALA A O 1
ATOM 686 N N . LEU A 1 88 ? -6.251 -0.854 2.586 1.00 95.12 88 LEU A N 1
ATOM 687 C CA . LEU A 1 88 ? -7.174 -0.818 1.454 1.00 95.12 88 LEU A CA 1
ATOM 688 C C . LEU A 1 88 ? -8.542 -1.370 1.862 1.00 95.12 88 LEU A C 1
ATOM 690 O O . LEU A 1 88 ? -8.641 -2.427 2.491 1.00 95.12 88 LEU A O 1
ATOM 694 N N . LYS A 1 89 ? -9.606 -0.641 1.531 1.00 94.19 89 LYS A N 1
ATOM 695 C CA . LYS A 1 89 ? -10.975 -1.001 1.909 1.00 94.19 89 LYS A CA 1
ATOM 696 C C . LYS A 1 89 ? -11.480 -2.150 1.017 1.00 94.19 89 LYS A C 1
ATOM 698 O O . LYS A 1 89 ? -11.284 -2.076 -0.196 1.00 94.19 89 LYS A O 1
ATOM 703 N N . PRO A 1 90 ? -12.125 -3.192 1.574 1.00 94.25 90 PRO A N 1
ATOM 704 C CA . PRO A 1 90 ? -12.798 -4.208 0.766 1.00 94.25 90 PRO A CA 1
ATOM 705 C C . PRO A 1 90 ? -13.936 -3.581 -0.052 1.00 94.25 90 PRO A C 1
ATOM 707 O O . PRO A 1 90 ? -14.411 -2.494 0.272 1.00 94.25 90 PRO A O 1
ATOM 710 N N . ASP A 1 91 ? -14.350 -4.264 -1.118 1.00 93.25 91 ASP A N 1
ATOM 711 C CA . ASP A 1 91 ? -15.404 -3.851 -2.058 1.00 93.25 91 ASP A CA 1
ATOM 712 C C . ASP A 1 91 ? -15.099 -2.592 -2.887 1.00 93.25 91 ASP A C 1
ATOM 714 O O . ASP A 1 91 ? -15.911 -2.192 -3.721 1.00 93.25 91 ASP A O 1
ATOM 718 N N . CYS A 1 92 ? -13.898 -2.029 -2.744 1.00 94.88 92 CYS A N 1
ATOM 719 C CA . CYS A 1 92 ? -13.409 -0.898 -3.524 1.00 94.88 92 CYS A CA 1
ATOM 720 C C . CYS A 1 92 ? -12.514 -1.351 -4.684 1.00 94.88 92 CYS A C 1
ATOM 722 O O . CYS A 1 92 ? -11.708 -2.279 -4.548 1.00 94.88 92 CYS A O 1
ATOM 724 N N . GLN A 1 93 ? -12.618 -0.656 -5.818 1.00 96.44 93 GLN A N 1
ATOM 725 C CA . GLN A 1 93 ? -11.668 -0.770 -6.922 1.00 96.44 93 GLN A CA 1
ATOM 726 C C . GLN A 1 93 ? -10.538 0.248 -6.741 1.00 96.44 93 GLN A C 1
ATOM 728 O O . GLN A 1 93 ? -10.799 1.431 -6.519 1.00 96.44 93 GLN A O 1
ATOM 733 N N . TYR A 1 94 ? -9.296 -0.215 -6.842 1.00 97.25 94 TYR A N 1
ATOM 734 C CA . TYR A 1 94 ? -8.087 0.593 -6.745 1.00 97.25 94 TYR A CA 1
ATOM 735 C C . TYR A 1 94 ? -7.283 0.519 -8.037 1.00 97.25 94 TYR A C 1
ATOM 737 O O . TYR A 1 94 ? -7.096 -0.557 -8.608 1.00 97.25 94 TYR A O 1
ATOM 745 N N . ARG A 1 95 ? -6.760 1.671 -8.447 1.00 97.50 95 ARG A N 1
ATOM 746 C CA . ARG A 1 95 ? -5.700 1.799 -9.441 1.00 97.50 95 ARG A CA 1
ATOM 747 C C . ARG A 1 95 ? -4.365 1.836 -8.703 1.00 97.50 95 ARG A C 1
ATOM 749 O O . ARG A 1 95 ? -4.159 2.734 -7.890 1.00 97.50 95 ARG A O 1
ATOM 756 N N . VAL A 1 96 ? -3.504 0.853 -8.952 1.00 97.88 96 VAL A N 1
ATOM 757 C CA . VAL A 1 96 ? -2.178 0.725 -8.336 1.00 97.88 96 VAL A CA 1
ATOM 758 C C . VAL A 1 96 ? -1.102 1.079 -9.352 1.00 97.88 96 VAL A C 1
ATOM 760 O O . VAL A 1 96 ? -1.008 0.411 -10.378 1.00 97.88 96 VAL A O 1
ATOM 763 N N . SER A 1 97 ? -0.286 2.093 -9.081 1.00 97.00 97 SER A N 1
ATOM 764 C CA . SER A 1 97 ? 0.749 2.585 -10.003 1.00 97.00 97 SER A CA 1
ATOM 765 C C . SER A 1 97 ? 1.927 3.210 -9.261 1.00 97.00 97 SER A C 1
ATOM 767 O O . SER A 1 97 ? 1.813 3.604 -8.101 1.00 97.00 97 SER A O 1
ATOM 769 N N . VAL A 1 98 ? 3.071 3.327 -9.933 1.00 96.00 98 VAL A N 1
ATOM 770 C CA . VAL A 1 98 ? 4.212 4.085 -9.405 1.00 96.00 98 VAL A CA 1
ATOM 771 C C . VAL A 1 98 ? 3.946 5.587 -9.524 1.00 96.00 98 VAL A C 1
ATOM 773 O O . VAL A 1 98 ? 3.564 6.063 -10.588 1.00 96.00 98 VAL A O 1
ATOM 776 N N . LYS A 1 99 ? 4.163 6.324 -8.430 1.00 94.94 99 LYS A N 1
ATOM 777 C CA . LYS A 1 99 ? 3.868 7.760 -8.309 1.00 94.94 99 LYS A CA 1
ATOM 778 C C . LYS A 1 99 ? 5.109 8.643 -8.431 1.00 94.94 99 LYS A C 1
ATOM 780 O O . LYS A 1 99 ? 5.066 9.655 -9.123 1.00 94.94 99 LYS A O 1
ATOM 785 N N . SER A 1 100 ? 6.201 8.278 -7.758 1.00 94.06 100 SER A N 1
ATOM 786 C CA . SER A 1 100 ? 7.469 9.025 -7.764 1.00 94.06 100 SER A CA 1
ATOM 787 C C . SER A 1 100 ? 8.594 8.231 -7.093 1.00 94.06 100 SER A C 1
ATOM 789 O O . SER A 1 100 ? 8.344 7.207 -6.455 1.00 94.06 100 SER A O 1
ATOM 791 N N . GLY A 1 101 ? 9.829 8.723 -7.176 1.00 92.50 101 GLY A N 1
ATOM 792 C CA . GLY A 1 101 ? 10.889 8.363 -6.234 1.00 92.50 101 GLY A CA 1
ATOM 793 C C . GLY A 1 101 ? 10.621 8.949 -4.842 1.00 92.50 101 GLY A C 1
ATOM 794 O O . GLY A 1 101 ? 9.968 9.987 -4.703 1.00 92.50 101 GLY A O 1
ATOM 795 N N . ALA A 1 102 ? 11.110 8.286 -3.794 1.00 91.19 102 ALA A N 1
ATOM 796 C CA . ALA A 1 102 ? 11.027 8.756 -2.408 1.00 91.19 102 ALA A CA 1
ATOM 797 C C . ALA A 1 102 ? 11.920 9.980 -2.139 1.00 91.19 102 ALA A C 1
ATOM 799 O O . ALA A 1 102 ? 11.695 10.720 -1.187 1.00 91.19 102 ALA A O 1
ATOM 800 N N . ASP A 1 103 ? 12.915 10.197 -2.994 1.00 89.19 103 ASP A N 1
ATOM 801 C CA . ASP A 1 103 ? 13.783 11.373 -3.060 1.00 89.19 103 ASP A CA 1
ATOM 802 C C . ASP A 1 103 ? 13.168 12.537 -3.864 1.00 89.19 103 ASP A C 1
ATOM 804 O O . ASP A 1 103 ? 13.788 13.590 -4.003 1.00 89.19 103 ASP A O 1
ATOM 808 N N . GLY A 1 104 ? 11.949 12.366 -4.388 1.00 86.50 104 GLY A N 1
ATOM 809 C CA . GLY A 1 104 ? 11.287 13.336 -5.257 1.00 86.50 104 GLY A CA 1
ATOM 810 C C . GLY A 1 104 ? 11.662 13.211 -6.736 1.00 86.50 104 GLY A C 1
ATOM 811 O O . GLY A 1 104 ? 11.231 14.049 -7.530 1.00 86.50 104 GLY A O 1
ATOM 812 N N . ALA A 1 105 ? 12.424 12.184 -7.131 1.00 87.00 105 ALA A N 1
ATOM 813 C CA . ALA A 1 105 ? 12.674 11.888 -8.537 1.00 87.00 105 ALA A CA 1
ATOM 814 C C . ALA A 1 105 ? 11.377 11.527 -9.284 1.00 87.00 105 ALA A C 1
ATOM 816 O O . ALA A 1 105 ? 10.375 11.099 -8.697 1.00 87.00 105 ALA A O 1
ATOM 817 N N . ALA A 1 106 ? 11.404 11.683 -10.607 1.00 87.75 106 ALA A N 1
ATOM 818 C CA . ALA A 1 106 ? 10.290 11.298 -11.462 1.00 87.75 106 ALA A CA 1
ATOM 819 C C . ALA A 1 106 ? 10.016 9.783 -11.384 1.00 87.75 106 ALA A C 1
ATOM 821 O O . ALA A 1 106 ? 10.918 8.975 -11.155 1.00 87.75 106 ALA A O 1
ATOM 822 N N . ALA A 1 107 ? 8.747 9.404 -11.545 1.00 88.62 107 ALA A N 1
ATOM 823 C CA . ALA A 1 107 ? 8.322 8.009 -11.519 1.00 88.62 107 ALA A CA 1
ATOM 824 C C . ALA A 1 107 ? 8.979 7.206 -12.654 1.00 88.62 107 ALA A C 1
ATOM 826 O O . ALA A 1 107 ? 8.788 7.575 -13.814 1.00 88.62 107 ALA A O 1
ATOM 827 N N . PRO A 1 108 ? 9.678 6.089 -12.372 1.00 89.56 108 PRO A N 1
ATOM 828 C CA . PRO A 1 108 ? 10.159 5.213 -13.432 1.00 89.56 108 PRO A CA 1
ATOM 829 C C . PRO A 1 108 ? 9.004 4.700 -14.290 1.00 89.56 108 PRO A C 1
ATOM 831 O O . PRO A 1 108 ? 7.905 4.422 -13.799 1.00 89.56 108 PRO A O 1
ATOM 834 N N . HIS A 1 109 ? 9.271 4.536 -15.582 1.00 90.50 109 HIS A N 1
ATOM 835 C CA . HIS A 1 109 ? 8.318 3.926 -16.496 1.00 90.50 109 HIS A CA 1
ATOM 836 C C . HIS A 1 109 ? 8.184 2.439 -16.173 1.00 90.50 109 HIS A C 1
ATOM 838 O O . HIS A 1 109 ? 9.106 1.663 -16.407 1.00 90.50 109 HIS A O 1
ATOM 844 N N . CYS A 1 110 ? 7.036 2.040 -15.632 1.00 93.12 110 CYS A N 1
ATOM 845 C CA . CYS A 1 110 ? 6.766 0.662 -15.239 1.00 93.12 110 CYS A CA 1
ATOM 846 C C . CYS A 1 110 ? 5.827 -0.054 -16.215 1.00 93.12 110 CYS A C 1
ATOM 848 O O . CYS A 1 110 ? 4.945 0.556 -16.819 1.00 93.12 110 CYS A O 1
ATOM 850 N N . PHE A 1 111 ? 5.996 -1.373 -16.315 1.00 93.44 111 PHE A N 1
ATOM 851 C CA . PHE A 1 111 ? 5.148 -2.276 -17.085 1.00 93.44 111 PHE A CA 1
ATOM 852 C C . PHE A 1 111 ? 4.660 -3.443 -16.206 1.00 93.44 111 PHE A C 1
ATOM 854 O O . PHE A 1 111 ? 5.492 -4.184 -15.673 1.00 93.44 111 PHE A O 1
ATOM 861 N N . PRO A 1 112 ? 3.337 -3.648 -16.071 1.00 95.00 112 PRO A N 1
ATOM 862 C CA . PRO A 1 112 ? 2.268 -2.723 -16.467 1.00 95.00 112 PRO A CA 1
ATOM 863 C C . PRO A 1 112 ? 2.419 -1.341 -15.808 1.00 95.00 112 PRO A C 1
ATOM 865 O O . PRO A 1 112 ? 2.979 -1.236 -14.719 1.00 95.00 112 PRO A O 1
ATOM 868 N N . SER A 1 113 ? 1.920 -0.285 -16.460 1.00 92.81 113 SER A N 1
ATOM 869 C CA . SER A 1 113 ? 1.973 1.083 -15.912 1.00 92.81 113 SER A CA 1
ATOM 870 C C . SER A 1 113 ? 1.057 1.262 -14.703 1.00 92.81 113 SER A C 1
ATOM 872 O O . SER A 1 113 ? 1.346 2.052 -13.805 1.00 92.81 113 SER A O 1
ATOM 874 N N . GLN A 1 114 ? -0.033 0.497 -14.668 1.00 96.06 114 GLN A N 1
ATOM 875 C CA . GLN A 1 114 ? -0.959 0.424 -13.551 1.00 96.06 114 GLN A CA 1
ATOM 876 C C . GLN A 1 114 ? -1.637 -0.948 -13.494 1.00 96.06 114 GLN A C 1
ATOM 878 O O . GLN A 1 114 ? -1.802 -1.617 -14.516 1.00 96.06 114 GLN A O 1
ATOM 883 N N . PHE A 1 115 ? -2.102 -1.326 -12.307 1.00 97.00 115 PHE A N 1
ATOM 884 C CA . PHE A 1 115 ? -3.052 -2.414 -12.101 1.00 97.00 115 PHE A CA 1
ATOM 885 C C . PHE A 1 115 ? -4.398 -1.856 -11.666 1.00 97.00 115 PHE A C 1
ATOM 887 O O . PHE A 1 115 ? -4.457 -0.958 -10.832 1.00 97.00 115 PHE A O 1
ATOM 894 N N . GLU A 1 116 ? -5.481 -2.433 -12.168 1.00 96.56 116 GLU A N 1
ATOM 895 C CA . GLU A 1 116 ? -6.812 -2.213 -11.612 1.00 96.56 116 GLU A CA 1
ATOM 896 C C . GLU A 1 116 ? -7.216 -3.450 -10.821 1.00 96.56 116 GLU A C 1
ATOM 898 O O . GLU A 1 116 ? -7.364 -4.538 -11.377 1.00 96.56 116 GLU A O 1
ATOM 903 N N . VAL A 1 117 ? -7.360 -3.294 -9.507 1.00 95.44 117 VAL A N 1
ATOM 904 C CA . VAL A 1 117 ? -7.676 -4.397 -8.598 1.00 95.44 117 VAL A CA 1
ATOM 905 C C . VAL A 1 117 ? -8.911 -4.081 -7.779 1.00 95.44 117 VAL A C 1
ATOM 907 O O . VAL A 1 117 ? -9.085 -2.970 -7.283 1.00 95.44 117 VAL A O 1
ATOM 910 N N . ARG A 1 118 ? -9.779 -5.078 -7.614 1.00 95.75 118 ARG A N 1
ATOM 911 C CA . ARG A 1 118 ? -10.915 -5.004 -6.698 1.00 95.75 118 ARG A CA 1
ATOM 912 C C . ARG A 1 118 ? -10.546 -5.707 -5.403 1.00 95.75 118 ARG A C 1
ATOM 914 O O . ARG A 1 118 ? -10.238 -6.896 -5.418 1.00 95.75 118 ARG A O 1
ATOM 921 N N . MET A 1 119 ? -10.583 -4.976 -4.297 1.00 95.38 119 MET A N 1
ATOM 922 C CA . MET A 1 119 ? -10.249 -5.531 -2.992 1.00 95.38 119 MET A CA 1
ATOM 923 C C . MET A 1 119 ? -11.382 -6.399 -2.458 1.00 95.38 119 MET A C 1
ATOM 925 O O . MET A 1 119 ? -12.554 -6.026 -2.511 1.00 95.38 119 MET A O 1
ATOM 929 N N . THR A 1 120 ? -11.014 -7.545 -1.900 1.00 93.69 120 THR A N 1
ATOM 930 C CA . THR A 1 120 ? -11.908 -8.444 -1.166 1.00 93.69 120 THR A CA 1
ATOM 931 C C . THR A 1 120 ? -11.562 -8.409 0.323 1.00 93.69 120 THR A C 1
ATOM 933 O O . THR A 1 120 ? -10.748 -7.596 0.765 1.00 93.69 120 THR A O 1
ATOM 936 N N . ALA A 1 121 ? -12.166 -9.299 1.113 1.00 92.50 121 ALA A N 1
ATOM 937 C CA . ALA A 1 121 ? -11.821 -9.492 2.518 1.00 92.50 121 ALA A CA 1
ATOM 938 C C . ALA A 1 121 ? -10.496 -10.266 2.736 1.00 92.50 121 ALA A C 1
ATOM 940 O O . ALA A 1 121 ? -10.343 -10.964 3.739 1.00 92.50 121 ALA A O 1
ATOM 941 N N . GLU A 1 122 ? -9.558 -10.177 1.789 1.00 93.88 122 GLU A N 1
ATOM 942 C CA . GLU A 1 122 ? -8.284 -10.896 1.775 1.00 93.88 122 GLU A CA 1
ATOM 943 C C . GLU A 1 122 ? -7.171 -10.034 1.161 1.00 93.88 122 GLU A C 1
ATOM 945 O O . GLU A 1 122 ? -7.420 -9.052 0.459 1.00 93.88 122 GLU A O 1
ATOM 950 N N . ASP A 1 123 ? -5.922 -10.405 1.444 1.00 95.31 123 ASP A N 1
ATOM 951 C CA . ASP A 1 123 ? -4.749 -9.729 0.894 1.00 95.31 123 ASP A CA 1
ATOM 952 C C . ASP A 1 123 ? -4.480 -10.169 -0.552 1.00 95.31 123 ASP A C 1
ATOM 954 O O . ASP A 1 123 ? -4.450 -11.365 -0.850 1.00 95.31 123 ASP A O 1
ATOM 958 N N . LEU A 1 124 ? -4.189 -9.213 -1.435 1.00 96.06 124 LEU A N 1
ATOM 959 C CA . LEU A 1 124 ? -3.815 -9.488 -2.824 1.00 96.06 124 LEU A CA 1
ATOM 960 C C . LEU A 1 124 ? -2.296 -9.507 -2.981 1.00 96.06 124 LEU A C 1
ATOM 962 O O . LEU A 1 124 ? -1.588 -8.685 -2.403 1.00 96.06 124 LEU A O 1
ATOM 966 N N . LYS A 1 125 ? -1.781 -10.438 -3.783 1.00 96.94 125 LYS A N 1
ATOM 967 C CA . LYS A 1 125 ? -0.342 -10.616 -4.020 1.00 96.94 125 LYS A CA 1
ATOM 968 C C . LYS A 1 125 ? -0.048 -10.719 -5.512 1.00 96.94 125 LYS A C 1
ATOM 970 O O . LYS A 1 125 ? -0.917 -11.121 -6.280 1.00 96.94 125 LYS A O 1
ATOM 975 N N . GLY A 1 126 ? 1.196 -10.435 -5.888 1.00 94.88 126 GLY A N 1
ATOM 976 C CA . GLY A 1 126 ? 1.694 -10.629 -7.252 1.00 94.88 126 GLY A CA 1
ATOM 977 C C . GLY A 1 126 ? 1.450 -9.443 -8.181 1.00 94.88 126 GLY A C 1
ATOM 978 O O . GLY A 1 126 ? 1.425 -9.624 -9.395 1.00 94.88 126 GLY A O 1
ATOM 979 N N . LEU A 1 127 ? 1.267 -8.235 -7.637 1.00 96.94 127 LEU A N 1
ATOM 980 C CA . LEU A 1 127 ? 1.205 -7.010 -8.437 1.00 96.94 127 LEU A CA 1
ATOM 981 C C . LEU A 1 127 ? 2.630 -6.543 -8.770 1.00 96.94 127 LEU A C 1
ATOM 983 O O . LEU A 1 127 ? 3.107 -5.512 -8.295 1.00 96.94 127 LEU A O 1
ATOM 987 N N . ASP A 1 128 ? 3.342 -7.351 -9.544 1.00 97.12 128 ASP A N 1
ATOM 988 C CA . ASP A 1 128 ? 4.740 -7.097 -9.870 1.00 97.12 128 ASP A CA 1
ATOM 989 C C . ASP A 1 128 ? 4.857 -6.180 -11.093 1.00 97.12 128 ASP A C 1
ATOM 991 O O . ASP A 1 128 ? 4.205 -6.391 -12.114 1.00 97.12 128 ASP A O 1
ATOM 995 N N . MET A 1 129 ? 5.713 -5.166 -10.994 1.00 96.19 129 MET A N 1
ATOM 996 C CA . MET A 1 129 ? 5.992 -4.200 -12.053 1.00 96.19 129 MET A CA 1
ATOM 997 C C . MET A 1 129 ? 7.445 -4.310 -12.503 1.00 96.19 129 MET A C 1
ATOM 999 O O . MET A 1 129 ? 8.357 -4.513 -11.694 1.00 96.19 129 MET A O 1
ATOM 1003 N N . VAL A 1 130 ? 7.663 -4.136 -13.804 1.00 95.69 130 VAL A N 1
ATOM 1004 C CA . VAL A 1 130 ? 8.998 -4.046 -14.393 1.00 95.69 130 VAL A CA 1
ATOM 1005 C C . VAL A 1 130 ? 9.283 -2.599 -14.773 1.00 95.69 130 VAL A C 1
ATOM 1007 O O . VAL A 1 130 ? 8.624 -2.066 -15.660 1.00 95.69 130 VAL A O 1
ATOM 1010 N N . ALA A 1 131 ? 10.247 -1.967 -14.112 1.00 92.81 131 ALA A N 1
ATOM 1011 C CA . ALA A 1 131 ? 10.726 -0.636 -14.447 1.00 92.81 131 ALA A CA 1
ATOM 1012 C C . ALA A 1 131 ? 11.673 -0.693 -15.652 1.00 92.81 131 ALA A C 1
ATOM 1014 O O . ALA A 1 131 ? 12.596 -1.512 -15.703 1.00 92.81 131 ALA A O 1
ATOM 1015 N N . ALA A 1 132 ? 11.450 0.195 -16.612 1.00 85.31 132 ALA A N 1
ATOM 1016 C CA . ALA A 1 132 ? 12.433 0.539 -17.618 1.00 85.31 132 ALA A CA 1
ATOM 1017 C C . ALA A 1 132 ? 13.462 1.502 -17.000 1.00 85.31 132 ALA A C 1
ATOM 1019 O O . ALA A 1 132 ? 13.077 2.386 -16.225 1.00 85.31 132 ALA A O 1
ATOM 1020 N N . PRO A 1 133 ? 14.756 1.338 -17.315 1.00 67.56 133 PRO A N 1
ATOM 1021 C CA . PRO A 1 133 ? 15.780 2.264 -16.861 1.00 67.56 133 PRO A CA 1
ATOM 1022 C C . PRO A 1 133 ? 15.489 3.678 -17.378 1.00 67.56 133 PRO A C 1
ATOM 1024 O O . PRO A 1 133 ? 15.015 3.868 -18.499 1.00 67.56 133 PRO A O 1
ATOM 1027 N N . TYR A 1 134 ? 15.783 4.677 -16.546 1.00 62.22 134 TYR A N 1
ATOM 1028 C CA . TYR A 1 134 ? 15.902 6.052 -17.010 1.00 62.22 134 TYR A CA 1
ATOM 1029 C C . TYR A 1 134 ? 17.223 6.176 -17.768 1.00 62.22 134 TYR A C 1
ATOM 1031 O O . TYR A 1 134 ? 18.276 6.335 -17.150 1.00 62.22 134 TYR A O 1
ATOM 1039 N N . ASP A 1 135 ? 17.179 6.130 -19.097 1.00 55.00 135 ASP A N 1
ATOM 1040 C CA . ASP A 1 135 ? 18.310 6.598 -19.888 1.00 55.00 135 ASP A CA 1
ATOM 1041 C C . ASP A 1 135 ? 18.334 8.126 -19.795 1.00 55.00 135 ASP A C 1
ATOM 1043 O O . ASP A 1 135 ? 17.581 8.838 -20.458 1.00 55.00 135 ASP A O 1
ATOM 1047 N N . LEU A 1 136 ? 19.201 8.647 -18.923 1.00 53.03 136 LEU A N 1
ATOM 1048 C CA . LEU A 1 136 ? 19.469 10.085 -18.836 1.00 53.03 136 LEU A CA 1
ATOM 1049 C C . LEU A 1 136 ? 20.203 10.619 -20.083 1.00 53.03 136 LEU A C 1
ATOM 1051 O O . LEU A 1 136 ? 20.421 11.825 -20.191 1.00 53.03 136 LEU A O 1
ATOM 1055 N N . SER A 1 137 ? 20.593 9.745 -21.015 1.00 54.84 137 SER A N 1
ATOM 1056 C CA . SER A 1 137 ? 21.211 10.101 -22.289 1.00 54.84 137 SER A CA 1
ATOM 1057 C C . SER A 1 137 ? 20.293 9.734 -23.450 1.00 54.84 137 SER A C 1
ATOM 1059 O O . SER A 1 137 ? 20.060 8.563 -23.734 1.00 54.84 137 SER A O 1
ATOM 1061 N N . THR A 1 138 ? 19.801 10.748 -24.154 1.00 56.12 138 THR A N 1
ATOM 1062 C CA . THR A 1 138 ? 19.286 10.587 -25.515 1.00 56.12 138 THR A CA 1
ATOM 1063 C C . THR A 1 138 ? 20.427 10.898 -26.474 1.00 56.12 138 THR A C 1
ATOM 1065 O O . THR A 1 138 ? 20.904 12.034 -26.506 1.00 56.12 138 THR A O 1
ATOM 1068 N N . ASP A 1 139 ? 20.870 9.911 -27.248 1.00 59.41 139 ASP A N 1
ATOM 1069 C CA . ASP A 1 139 ? 21.849 10.143 -28.307 1.00 59.41 139 ASP A CA 1
ATOM 1070 C C . ASP A 1 139 ? 21.172 10.866 -29.478 1.00 59.41 139 ASP A C 1
ATOM 1072 O O . ASP A 1 139 ? 20.256 10.350 -30.120 1.00 59.41 139 ASP A O 1
ATOM 1076 N N . LEU A 1 140 ? 21.618 12.091 -29.751 1.00 55.62 140 LEU A N 1
ATOM 1077 C CA . LEU A 1 140 ? 21.181 12.900 -30.886 1.00 55.62 140 LEU A CA 1
ATOM 1078 C C . LEU A 1 140 ? 22.222 12.793 -32.003 1.00 55.62 140 LEU A C 1
ATOM 1080 O O . LEU A 1 140 ? 23.318 13.340 -31.897 1.00 55.62 140 LEU A O 1
ATOM 1084 N N . ALA A 1 141 ? 21.870 12.109 -33.091 1.00 68.06 141 ALA A N 1
ATOM 1085 C CA . ALA A 1 141 ? 22.636 12.148 -34.332 1.00 68.06 141 ALA A CA 1
ATOM 1086 C C . ALA A 1 141 ? 22.151 13.322 -35.194 1.00 68.06 141 ALA A C 1
ATOM 1088 O O . ALA A 1 141 ? 20.986 13.373 -35.586 1.00 68.06 141 ALA A O 1
ATOM 1089 N N . VAL A 1 142 ? 23.047 14.266 -35.485 1.00 73.00 142 VAL A N 1
ATOM 1090 C CA . VAL A 1 142 ? 22.794 15.396 -36.388 1.00 73.00 142 VAL A CA 1
ATOM 1091 C C . VAL A 1 142 ? 23.802 15.332 -37.526 1.00 73.00 142 VAL A C 1
ATOM 1093 O O . VAL A 1 142 ? 25.008 15.270 -37.291 1.00 73.00 142 VAL A O 1
ATOM 1096 N N . GLU A 1 143 ? 23.309 15.362 -38.760 1.00 66.56 143 GLU A N 1
ATOM 1097 C CA . GLU A 1 143 ? 24.141 15.504 -39.950 1.00 66.56 143 GLU A CA 1
ATOM 1098 C C . GLU A 1 143 ? 24.386 16.996 -40.207 1.00 66.56 143 GLU A C 1
ATOM 1100 O O . GLU A 1 143 ? 23.447 17.782 -40.332 1.00 66.56 143 GLU A O 1
ATOM 1105 N N . VAL A 1 144 ? 25.655 17.408 -40.218 1.00 68.75 144 VAL A N 1
ATOM 1106 C CA . VAL A 1 144 ? 26.045 18.802 -40.465 1.00 68.75 144 VAL A CA 1
ATOM 1107 C C . VAL A 1 144 ? 26.567 18.914 -41.893 1.00 68.75 144 VAL A C 1
ATOM 1109 O O . VAL A 1 144 ? 27.714 18.563 -42.167 1.00 68.75 144 VAL A O 1
ATOM 1112 N N . GLU A 1 145 ? 25.748 19.440 -42.803 1.00 66.19 145 GLU A N 1
ATOM 1113 C CA . GLU A 1 145 ? 26.219 19.857 -44.126 1.00 66.19 145 GLU A CA 1
ATOM 1114 C C . GLU A 1 145 ? 26.912 21.225 -44.031 1.00 66.19 145 GLU A C 1
ATOM 1116 O O . GLU A 1 145 ? 26.294 22.262 -43.778 1.00 66.19 145 GLU A O 1
ATOM 1121 N N . HIS A 1 146 ? 28.229 21.244 -44.243 1.00 47.00 146 HIS A N 1
ATOM 1122 C CA . HIS A 1 146 ? 28.992 22.485 -44.360 1.00 47.00 146 HIS A CA 1
ATOM 1123 C C . HIS A 1 146 ? 28.809 23.075 -45.762 1.00 47.00 146 HIS A C 1
ATOM 1125 O O . HIS A 1 146 ? 29.360 22.559 -46.733 1.00 47.00 146 HIS A O 1
ATOM 1131 N N . THR A 1 147 ? 28.104 24.203 -45.867 1.00 44.72 147 THR A N 1
ATOM 1132 C CA . THR A 1 147 ? 28.087 25.010 -47.097 1.00 44.72 147 THR A CA 1
ATOM 1133 C C . THR A 1 147 ? 28.741 26.360 -46.820 1.00 44.72 147 THR A C 1
ATOM 1135 O O . THR A 1 147 ? 28.210 27.181 -46.075 1.00 44.72 147 THR A O 1
ATOM 1138 N N . TYR A 1 148 ? 29.923 26.599 -47.390 1.00 45.41 148 TYR A N 1
ATOM 1139 C CA . TYR A 1 148 ? 30.582 27.903 -47.321 1.00 45.41 148 TYR A CA 1
ATOM 1140 C C . TYR A 1 148 ? 29.867 28.880 -48.257 1.00 45.41 148 TYR A C 1
ATOM 1142 O O . TYR A 1 148 ? 30.085 28.823 -49.463 1.00 45.41 148 TYR A O 1
ATOM 1150 N N . PHE A 1 149 ? 29.059 29.797 -47.723 1.00 35.50 149 PHE A N 1
ATOM 1151 C CA . PHE A 1 149 ? 28.670 31.017 -48.435 1.00 35.50 149 PHE A CA 1
ATOM 1152 C C . PHE A 1 149 ? 28.553 32.211 -47.479 1.00 35.50 149 PHE A C 1
ATOM 1154 O O . PHE A 1 149 ? 28.056 32.116 -46.360 1.00 35.50 149 PHE A O 1
ATOM 1161 N N . VAL A 1 150 ? 29.097 33.337 -47.938 1.00 41.00 150 VAL A N 1
ATOM 1162 C CA . VAL A 1 150 ? 29.184 34.634 -47.260 1.00 41.00 150 VAL A CA 1
ATOM 1163 C C . VAL A 1 150 ? 27.791 35.264 -47.086 1.00 41.00 150 VAL A C 1
ATOM 1165 O O . VAL A 1 150 ? 26.984 35.225 -48.008 1.00 41.00 150 VAL A O 1
ATOM 1168 N N . ALA A 1 151 ? 27.607 35.946 -45.948 1.00 39.47 151 ALA A N 1
ATOM 1169 C CA . ALA A 1 151 ? 26.543 36.896 -45.579 1.00 39.47 151 ALA A CA 1
ATOM 1170 C C . ALA A 1 151 ? 25.203 36.365 -45.003 1.00 39.47 151 ALA A C 1
ATOM 1172 O O . ALA A 1 151 ? 24.431 35.674 -45.648 1.00 39.47 151 ALA A O 1
ATOM 1173 N N . MET A 1 152 ? 24.918 36.889 -43.800 1.00 36.12 152 MET A N 1
ATOM 1174 C CA . MET A 1 152 ? 23.631 37.107 -43.117 1.00 36.12 152 MET A CA 1
ATOM 1175 C C . MET A 1 152 ? 22.729 35.919 -42.708 1.00 36.12 152 MET A C 1
ATOM 1177 O O . MET A 1 152 ? 22.061 35.289 -43.511 1.00 36.12 152 MET A O 1
ATOM 1181 N N . ASN A 1 153 ? 22.531 35.883 -41.382 1.00 41.28 153 ASN A N 1
ATOM 1182 C CA . ASN A 1 153 ? 21.274 35.706 -40.642 1.00 41.28 153 ASN A CA 1
ATOM 1183 C C . ASN A 1 153 ? 20.711 34.309 -40.321 1.00 41.28 153 ASN A C 1
ATOM 1185 O O . ASN A 1 153 ? 20.220 33.584 -41.172 1.00 41.28 153 ASN A O 1
ATOM 1189 N N . LYS A 1 154 ? 20.591 34.128 -38.993 1.00 35.34 154 LYS A N 1
ATOM 1190 C CA . LYS A 1 154 ? 19.623 33.336 -38.215 1.00 35.34 154 LYS A CA 1
ATOM 1191 C C . LYS A 1 154 ? 19.586 31.829 -38.468 1.00 35.34 154 LYS A C 1
ATOM 1193 O O . LYS A 1 154 ? 18.998 31.339 -39.421 1.00 35.34 154 LYS A O 1
ATOM 1198 N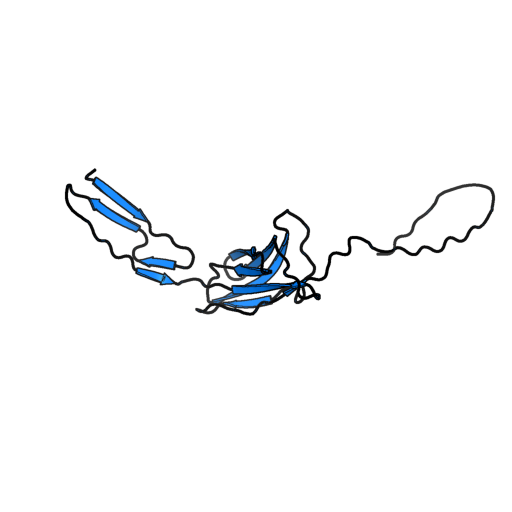 N . LEU A 1 155 ? 20.085 31.109 -37.465 1.00 37.97 155 LEU A N 1
ATOM 1199 C CA . LEU A 1 155 ? 19.814 29.696 -37.253 1.00 37.97 155 LEU A CA 1
ATOM 1200 C C . LEU A 1 155 ? 18.351 29.536 -36.800 1.00 37.97 155 LEU A C 1
ATOM 1202 O O . LEU A 1 155 ? 17.979 30.008 -35.725 1.00 37.97 155 LEU A O 1
ATOM 1206 N N . ALA A 1 156 ? 17.519 28.910 -37.629 1.00 32.28 156 ALA A N 1
ATOM 1207 C CA . ALA A 1 156 ? 16.187 28.456 -37.246 1.00 32.28 156 ALA A CA 1
ATOM 1208 C C . ALA A 1 156 ? 16.254 26.948 -36.986 1.00 32.28 156 ALA A C 1
ATOM 1210 O O . ALA A 1 156 ? 16.487 26.168 -37.906 1.00 32.28 156 ALA A O 1
ATOM 1211 N N . ILE A 1 157 ? 16.073 26.551 -35.727 1.00 42.53 157 ILE A N 1
ATOM 1212 C CA . ILE A 1 157 ? 15.932 25.148 -35.333 1.00 42.53 157 ILE A CA 1
ATOM 1213 C C . ILE A 1 157 ? 14.431 24.857 -35.307 1.00 42.53 157 ILE A C 1
ATOM 1215 O O . ILE A 1 157 ? 13.700 25.454 -34.517 1.00 42.53 157 ILE A O 1
ATOM 1219 N N . VAL A 1 158 ? 13.968 23.974 -36.191 1.00 32.66 158 VAL A N 1
ATOM 1220 C CA . VAL A 1 158 ? 12.589 23.475 -36.188 1.00 32.66 158 VAL A CA 1
ATOM 1221 C C . VAL A 1 158 ? 12.586 22.150 -35.439 1.00 32.66 158 VAL A C 1
ATOM 1223 O O . VAL A 1 158 ? 13.127 21.160 -35.92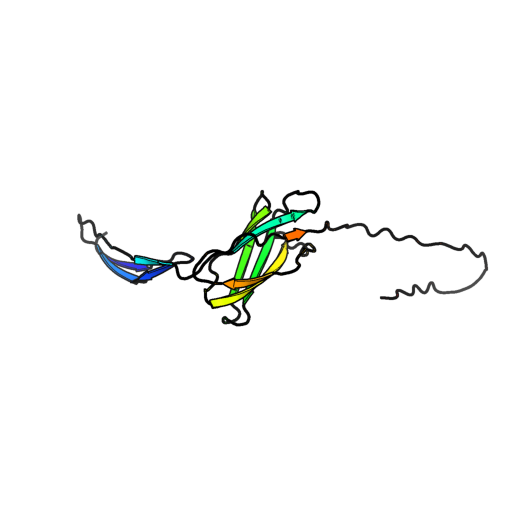2 1.00 32.66 158 VAL A O 1
ATOM 1226 N N . LEU A 1 159 ? 11.994 22.147 -34.248 1.00 36.50 159 LEU A N 1
ATOM 1227 C CA . LEU A 1 159 ? 11.679 20.929 -33.508 1.00 36.50 159 LEU A CA 1
ATOM 1228 C C . LEU A 1 159 ? 10.245 20.534 -33.871 1.00 36.50 159 LEU A C 1
ATOM 1230 O O . LEU A 1 159 ? 9.312 21.293 -33.607 1.00 36.50 159 LEU A O 1
ATOM 1234 N N . MET A 1 160 ? 10.078 19.378 -34.513 1.00 31.09 160 MET A N 1
ATOM 1235 C CA . MET A 1 160 ? 8.770 18.737 -34.651 1.00 31.09 160 MET A CA 1
ATOM 1236 C C . MET A 1 160 ? 8.565 17.823 -33.441 1.00 31.09 160 MET A C 1
ATOM 1238 O O . MET A 1 160 ? 9.426 16.991 -33.157 1.00 31.09 160 MET A O 1
ATOM 1242 N N . PHE A 1 161 ? 7.459 18.040 -32.728 1.00 45.97 161 PHE A N 1
ATOM 1243 C CA . PHE A 1 161 ? 6.985 17.206 -31.622 1.00 45.97 161 PHE A CA 1
ATOM 1244 C C . PHE A 1 161 ? 6.058 16.108 -32.140 1.00 45.97 161 PHE A C 1
ATOM 1246 O O . PHE A 1 161 ? 5.308 16.395 -33.104 1.00 45.97 161 PHE A O 1
#

InterPro domains:
  IPR008969 Carboxypeptidase-like, regulatory domain superfamily [SSF49464] (44-99)
  IPR051417 Serine-Aspartate Repeat-Containing [PTHR23303] (2-143)

Radius of gyration: 27.04 Å; chains: 1; bounding box: 46×48×93 Å

Organism: NCBI:txid51022

Secondary structure (DSSP, 8-state):
--EEEEEE--BTTEEEESSEEEEEEPTT-------EEEE--EEEEEEEEETTS-B--SEEEEEEESSSTTEEEEEE--TTSEEEEEEEPTT-EEEEEEEEETTSPPPP-EESSEEEEE--SS-EE---EEEPP----------------------------